Protein AF-A0A1L9QW11-F1 (afdb_monomer_lite)

Structure (mmCIF, N/CA/C/O backbone):
data_AF-A0A1L9QW11-F1
#
_entry.id   AF-A0A1L9QW11-F1
#
loop_
_atom_site.group_PDB
_atom_site.id
_atom_site.type_symbol
_atom_site.label_atom_id
_atom_site.label_alt_id
_atom_site.label_comp_id
_atom_site.label_asym_id
_atom_site.label_entity_id
_atom_site.label_seq_id
_atom_site.pdbx_PDB_ins_code
_atom_site.Cartn_x
_atom_site.Cartn_y
_atom_site.Cartn_z
_atom_site.occupancy
_atom_site.B_iso_or_equiv
_atom_site.auth_seq_id
_atom_site.auth_comp_id
_atom_site.auth_asym_id
_atom_site.auth_atom_id
_atom_site.pdbx_PDB_model_num
ATOM 1 N N . MET A 1 1 ? -23.879 6.840 6.042 1.00 43.19 1 MET A N 1
ATOM 2 C CA . MET A 1 1 ? -23.304 6.714 4.685 1.00 43.19 1 MET A CA 1
ATOM 3 C C . MET A 1 1 ? -21.948 6.009 4.759 1.00 43.19 1 MET A C 1
ATOM 5 O O . MET A 1 1 ? -20.916 6.659 4.704 1.00 43.19 1 MET A O 1
ATOM 9 N N . ARG A 1 2 ? -21.945 4.682 4.949 1.00 54.81 2 ARG A N 1
ATOM 10 C CA . ARG A 1 2 ? -20.755 3.826 4.788 1.00 54.81 2 ARG A CA 1
ATOM 11 C C . ARG A 1 2 ? -20.891 3.177 3.415 1.00 54.81 2 ARG A C 1
ATOM 13 O O . ARG A 1 2 ? -21.786 2.354 3.274 1.00 54.81 2 ARG A O 1
ATOM 20 N N . SER A 1 3 ? -20.185 3.648 2.388 1.00 67.00 3 SER A N 1
ATOM 21 C CA . SER A 1 3 ? -20.169 2.980 1.067 1.00 67.00 3 SER A CA 1
ATOM 22 C C . SER A 1 3 ? -19.104 3.537 0.123 1.00 67.00 3 SER A C 1
ATOM 24 O O . SER A 1 3 ? -18.561 2.780 -0.669 1.00 67.00 3 SER A O 1
ATOM 26 N N . GLU A 1 4 ? -18.771 4.830 0.193 1.00 80.50 4 GLU A N 1
ATOM 27 C CA . GLU A 1 4 ? -17.819 5.421 -0.764 1.00 80.50 4 GLU A CA 1
ATOM 28 C C . GLU A 1 4 ? -16.381 4.966 -0.490 1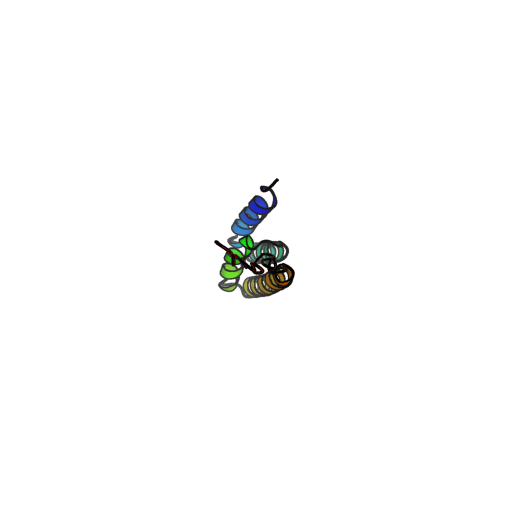.00 80.50 4 GLU A C 1
ATOM 30 O O . GLU A 1 4 ? -15.704 4.433 -1.362 1.00 80.50 4 GLU A O 1
ATOM 35 N N . THR A 1 5 ? -15.925 5.090 0.759 1.00 85.19 5 THR A N 1
ATOM 36 C CA . THR A 1 5 ? -14.562 4.700 1.143 1.00 85.19 5 THR A CA 1
ATOM 37 C C . THR A 1 5 ? -14.316 3.209 0.932 1.00 85.19 5 THR A C 1
ATOM 39 O O . THR A 1 5 ? -13.268 2.836 0.426 1.00 85.19 5 THR A O 1
ATOM 42 N N . GLU A 1 6 ? -15.285 2.351 1.252 1.00 86.19 6 GLU A N 1
ATOM 43 C CA . GLU A 1 6 ? -15.167 0.902 1.043 1.00 86.19 6 GLU A CA 1
ATOM 44 C C . GLU A 1 6 ? -15.059 0.547 -0.446 1.00 86.19 6 GLU A C 1
ATOM 46 O O . GLU A 1 6 ? -14.231 -0.284 -0.822 1.00 86.19 6 GLU A O 1
ATOM 51 N N . ARG A 1 7 ? -15.827 1.227 -1.311 1.00 89.69 7 ARG A N 1
ATOM 52 C CA . ARG A 1 7 ? -15.704 1.080 -2.769 1.00 89.69 7 ARG A CA 1
ATOM 53 C C . ARG A 1 7 ? -14.345 1.542 -3.274 1.00 89.69 7 ARG A C 1
ATOM 55 O O . ARG A 1 7 ? -13.732 0.829 -4.061 1.00 89.69 7 ARG A O 1
ATOM 62 N N . ILE A 1 8 ? -13.857 2.687 -2.796 1.00 91.19 8 ILE A N 1
ATOM 63 C CA . ILE A 1 8 ? -12.531 3.201 -3.162 1.00 91.19 8 ILE A CA 1
ATOM 64 C C . ILE A 1 8 ? -11.445 2.205 -2.744 1.00 91.19 8 ILE A C 1
ATOM 66 O O . ILE A 1 8 ? -10.583 1.875 -3.551 1.00 91.19 8 ILE A O 1
ATOM 70 N N . ILE A 1 9 ? -11.502 1.674 -1.520 1.00 92.50 9 ILE A N 1
ATOM 71 C CA . ILE A 1 9 ? -10.536 0.677 -1.036 1.00 92.50 9 ILE A CA 1
ATOM 72 C C . ILE A 1 9 ? -10.578 -0.582 -1.904 1.00 92.50 9 ILE A C 1
ATOM 74 O O . ILE A 1 9 ? -9.526 -1.105 -2.260 1.00 92.50 9 ILE A O 1
ATOM 78 N N . SER A 1 10 ? -11.769 -1.050 -2.283 1.00 92.38 10 SER A N 1
ATOM 79 C CA . SER A 1 10 ? -11.910 -2.211 -3.164 1.00 92.38 10 SER A CA 1
ATOM 80 C C . SER A 1 10 ? -11.324 -1.953 -4.557 1.00 92.38 10 SER A C 1
ATOM 82 O O . SER A 1 10 ? -10.546 -2.772 -5.044 1.00 92.38 10 SER A O 1
ATOM 84 N N . ALA A 1 11 ? -11.622 -0.801 -5.165 1.00 94.00 11 ALA A N 1
ATOM 85 C CA . ALA A 1 11 ? -11.104 -0.425 -6.479 1.00 94.00 11 ALA A CA 1
ATOM 86 C C . ALA A 1 11 ? -9.574 -0.262 -6.470 1.00 94.00 11 ALA A C 1
ATOM 88 O O . ALA A 1 11 ? -8.878 -0.818 -7.318 1.00 94.00 11 ALA A O 1
ATOM 89 N N . LEU A 1 12 ? -9.023 0.434 -5.472 1.00 94.00 12 LEU A N 1
ATOM 90 C CA . LEU A 1 12 ? -7.572 0.555 -5.300 1.00 94.00 12 LEU A CA 1
ATOM 91 C C . LEU A 1 12 ? -6.921 -0.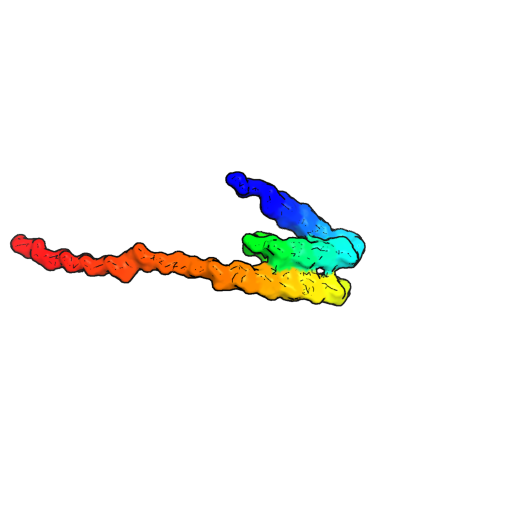800 -4.988 1.00 94.00 12 LEU A C 1
ATOM 93 O O . LEU A 1 12 ? -5.812 -1.077 -5.437 1.00 94.00 12 LEU A O 1
ATOM 97 N N . GLY A 1 13 ? -7.623 -1.675 -4.267 1.00 92.12 13 GLY A N 1
ATOM 98 C CA . GLY A 1 13 ? -7.217 -3.056 -4.042 1.00 92.12 13 GLY A CA 1
ATOM 99 C C . GLY A 1 13 ? -7.082 -3.848 -5.343 1.0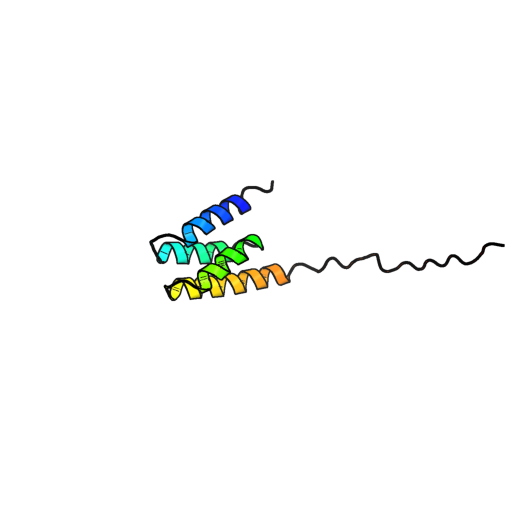0 92.12 13 GLY A C 1
ATOM 100 O O . GLY A 1 13 ? -6.128 -4.607 -5.488 1.00 92.12 13 GLY A O 1
ATOM 101 N N . GLN A 1 14 ? -7.960 -3.638 -6.324 1.00 94.06 14 GLN A N 1
ATOM 102 C CA . GLN A 1 14 ? -7.810 -4.240 -7.654 1.00 94.06 14 GLN A CA 1
ATOM 103 C C . GLN A 1 14 ? -6.609 -3.653 -8.408 1.00 94.06 14 GLN A C 1
ATOM 105 O O . GLN A 1 14 ? -5.791 -4.404 -8.934 1.00 94.06 14 GLN A O 1
ATO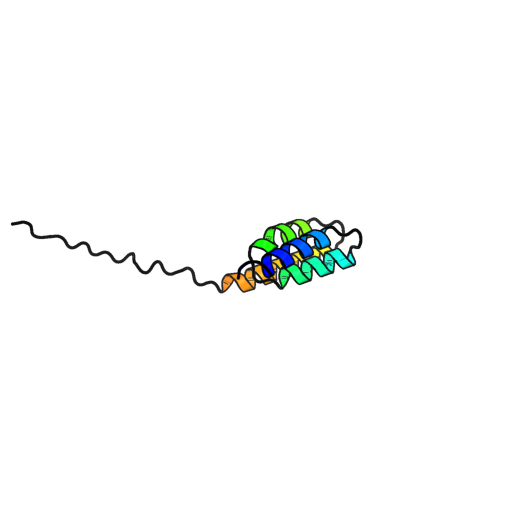M 110 N N . LEU A 1 15 ? -6.438 -2.326 -8.385 1.00 94.50 15 LEU A N 1
ATOM 111 C CA . LEU A 1 15 ? -5.301 -1.654 -9.031 1.00 94.50 15 LEU A CA 1
ATOM 112 C C . LEU A 1 15 ? -3.947 -2.038 -8.414 1.00 94.50 15 LEU A C 1
ATOM 114 O O . LEU A 1 15 ? -2.928 -2.019 -9.099 1.00 94.50 15 LEU A O 1
ATOM 118 N N . SER A 1 16 ? -3.926 -2.470 -7.149 1.00 91.94 16 SER A N 1
ATOM 119 C CA . SER A 1 16 ? -2.723 -3.023 -6.512 1.00 91.94 16 SER A CA 1
ATOM 120 C C . SER A 1 16 ? -2.196 -4.304 -7.160 1.00 91.94 16 SER A C 1
ATOM 122 O O . SER A 1 16 ? -1.098 -4.740 -6.827 1.00 91.94 16 SER A O 1
ATOM 124 N N . GLN A 1 17 ? -2.965 -4.918 -8.059 1.00 91.94 17 GLN A N 1
ATOM 125 C CA . GLN A 1 17 ? -2.612 -6.141 -8.782 1.00 91.94 17 GLN A CA 1
ATOM 126 C C . GLN A 1 17 ? -2.505 -5.914 -10.293 1.00 91.94 17 GLN A C 1
ATOM 128 O O . GLN A 1 17 ? -2.416 -6.876 -11.052 1.00 91.94 17 GLN A O 1
ATOM 133 N N . ASP A 1 18 ? -2.515 -4.656 -10.734 1.00 95.94 18 ASP A N 1
ATOM 134 C CA . ASP A 1 18 ? -2.416 -4.317 -12.146 1.00 95.94 18 ASP A CA 1
ATOM 135 C C . ASP A 1 18 ? -1.089 -4.801 -12.758 1.00 95.94 18 ASP A C 1
ATOM 137 O O . ASP A 1 18 ? -0.047 -4.878 -12.092 1.00 95.94 18 ASP A O 1
ATOM 141 N N . ALA A 1 19 ? -1.115 -5.116 -14.052 1.00 94.56 19 ALA A N 1
ATOM 142 C CA . ALA A 1 19 ? 0.075 -5.538 -14.784 1.00 94.56 19 ALA A CA 1
ATOM 143 C C . ALA A 1 19 ? 1.162 -4.448 -14.775 1.00 94.56 19 ALA A C 1
ATOM 145 O O . ALA A 1 19 ? 2.355 -4.754 -14.688 1.00 94.56 19 ALA A O 1
ATOM 146 N N . SER A 1 20 ? 0.755 -3.177 -14.810 1.00 96.56 20 SER A N 1
ATOM 147 C CA . SER A 1 20 ? 1.659 -2.039 -14.786 1.00 96.56 20 SER A CA 1
ATOM 148 C C . SER A 1 20 ? 2.177 -1.766 -13.369 1.00 96.56 20 SER A C 1
ATOM 150 O O . SER A 1 20 ? 1.397 -1.448 -12.467 1.00 96.56 20 SER A O 1
ATOM 152 N N . PRO A 1 21 ? 3.502 -1.810 -13.143 1.00 94.12 21 PRO A N 1
ATOM 153 C CA . PRO A 1 21 ? 4.072 -1.525 -11.829 1.00 94.12 21 PRO A CA 1
ATOM 154 C C . PRO A 1 21 ? 3.817 -0.089 -11.360 1.00 94.12 21 PRO A C 1
ATOM 156 O O . PRO A 1 21 ? 3.642 0.129 -10.165 1.00 94.12 21 PRO A O 1
ATOM 159 N N . LEU A 1 22 ? 3.712 0.864 -12.291 1.00 95.50 22 LEU A N 1
ATOM 160 C CA . LEU A 1 22 ? 3.372 2.257 -11.984 1.00 95.50 22 LEU A CA 1
ATOM 161 C C . LEU A 1 22 ? 1.951 2.381 -11.418 1.00 95.50 22 LEU A C 1
ATOM 163 O O . LEU A 1 22 ? 1.707 3.157 -10.497 1.00 95.50 22 LEU A O 1
ATOM 167 N N . VAL A 1 23 ? 1.007 1.589 -11.940 1.00 96.19 23 VAL A N 1
ATOM 168 C CA . VAL A 1 23 ? -0.377 1.570 -11.444 1.00 96.19 23 VAL A CA 1
ATOM 169 C C . VAL A 1 23 ? -0.431 0.949 -10.050 1.00 96.19 23 VAL A C 1
ATOM 171 O O . VAL A 1 23 ? -1.082 1.504 -9.162 1.00 96.19 23 VAL A O 1
ATOM 174 N N . ARG A 1 24 ? 0.312 -0.141 -9.816 1.00 95.94 24 ARG A N 1
ATOM 175 C CA . ARG A 1 24 ? 0.413 -0.755 -8.482 1.00 95.94 24 ARG A CA 1
ATOM 176 C C . ARG A 1 24 ? 1.008 0.203 -7.449 1.00 95.94 24 ARG A C 1
ATOM 178 O O . ARG A 1 24 ? 0.494 0.299 -6.336 1.00 95.94 24 ARG A O 1
ATOM 185 N N . GLU A 1 25 ? 2.055 0.941 -7.814 1.00 96.31 25 GLU A N 1
ATOM 186 C CA . GLU A 1 25 ? 2.683 1.956 -6.958 1.00 96.31 25 GLU A CA 1
ATOM 187 C C . GLU A 1 25 ? 1.706 3.090 -6.600 1.00 96.31 25 GLU A C 1
ATOM 189 O O . GLU A 1 25 ? 1.549 3.442 -5.423 1.00 96.31 25 GLU A O 1
ATOM 194 N N . ALA A 1 26 ? 0.997 3.624 -7.599 1.00 95.69 26 ALA A N 1
ATOM 195 C CA . ALA A 1 26 ? -0.018 4.653 -7.392 1.00 95.69 26 ALA A CA 1
ATOM 196 C C . ALA A 1 26 ? -1.148 4.153 -6.476 1.00 95.69 26 ALA A C 1
ATOM 198 O O . ALA A 1 26 ? -1.579 4.872 -5.571 1.00 95.69 26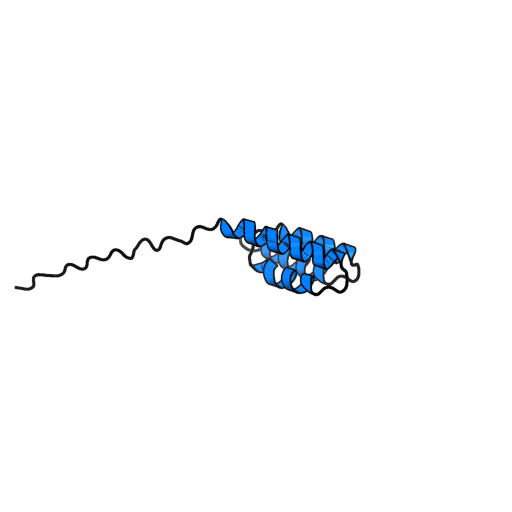 ALA A O 1
ATOM 199 N N . ALA A 1 27 ? -1.575 2.898 -6.649 1.00 95.69 27 ALA A N 1
ATOM 200 C CA . ALA A 1 27 ? -2.577 2.269 -5.797 1.00 95.69 27 ALA A CA 1
ATOM 201 C C . ALA A 1 27 ? -2.114 2.165 -4.334 1.00 95.69 27 ALA A C 1
ATOM 203 O O . ALA A 1 27 ? -2.880 2.510 -3.435 1.00 95.69 27 ALA A O 1
ATOM 204 N N . MET A 1 28 ? -0.861 1.761 -4.077 1.00 95.94 28 MET A N 1
ATOM 205 C CA . MET A 1 28 ? -0.296 1.724 -2.716 1.00 95.94 28 MET A CA 1
ATOM 206 C C . MET A 1 28 ? -0.286 3.106 -2.061 1.00 95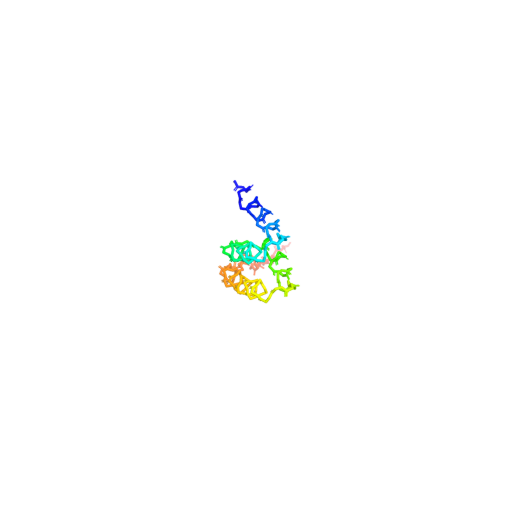.94 28 MET A C 1
ATOM 208 O O . MET A 1 28 ? -0.684 3.253 -0.905 1.00 95.94 28 MET A O 1
ATOM 212 N N . THR A 1 29 ? 0.129 4.126 -2.809 1.00 94.06 29 THR A N 1
ATOM 213 C CA . THR A 1 29 ? 0.190 5.510 -2.320 1.00 94.06 29 THR A CA 1
ATOM 214 C C . THR A 1 29 ? -1.203 6.045 -1.976 1.00 94.06 29 THR A C 1
ATOM 216 O O . THR A 1 29 ? -1.409 6.631 -0.908 1.00 94.06 29 THR A O 1
ATOM 219 N N . ALA A 1 30 ? -2.185 5.791 -2.845 1.00 93.94 30 ALA A N 1
ATOM 220 C CA . ALA A 1 30 ? -3.573 6.175 -2.613 1.00 93.94 30 ALA A CA 1
ATOM 221 C C . ALA A 1 30 ? -4.169 5.445 -1.398 1.00 93.94 30 ALA A C 1
ATOM 223 O O . ALA A 1 30 ? -4.783 6.085 -0.545 1.00 93.94 30 ALA A O 1
ATOM 224 N N . LEU A 1 31 ? -3.930 4.134 -1.267 1.00 92.44 31 LEU A N 1
ATOM 225 C CA . LEU A 1 31 ? -4.362 3.342 -0.110 1.00 92.44 31 LEU A CA 1
ATOM 226 C C . LEU A 1 31 ? -3.769 3.870 1.203 1.00 92.44 31 LEU A C 1
ATOM 228 O O . LEU A 1 31 ? -4.490 3.963 2.192 1.00 92.44 31 LEU A O 1
ATOM 232 N N . GLY A 1 32 ? -2.496 4.276 1.214 1.00 91.00 32 GLY A N 1
ATOM 233 C CA . GLY A 1 32 ? -1.848 4.874 2.388 1.00 91.00 32 GLY A CA 1
ATOM 234 C C . GLY A 1 32 ? -2.438 6.213 2.830 1.00 91.00 32 GLY A C 1
ATOM 235 O O . GLY A 1 32 ? -2.374 6.557 4.008 1.00 91.00 32 GLY A O 1
ATOM 236 N N . SER A 1 33 ? -3.052 6.949 1.901 1.00 90.12 33 SER A N 1
ATOM 237 C CA . SER A 1 33 ? -3.710 8.229 2.187 1.00 90.12 33 SER A CA 1
ATOM 238 C C . SER A 1 33 ? -5.099 8.057 2.819 1.00 90.12 33 SER A C 1
ATOM 240 O O . SER A 1 33 ? -5.668 9.016 3.348 1.00 90.12 33 SER A O 1
ATOM 242 N N . ILE A 1 34 ? -5.665 6.845 2.787 1.00 88.56 34 ILE A N 1
ATOM 243 C CA . ILE A 1 34 ? -6.978 6.543 3.362 1.00 88.56 34 ILE A CA 1
ATOM 244 C C . ILE A 1 34 ? -6.820 6.187 4.843 1.00 88.56 34 ILE A C 1
ATOM 246 O O . ILE A 1 34 ? -6.144 5.231 5.213 1.00 88.56 34 ILE A O 1
ATOM 250 N N . ARG A 1 35 ? -7.528 6.917 5.710 1.00 82.88 35 ARG A N 1
ATOM 251 C CA . ARG A 1 35 ? -7.554 6.680 7.164 1.00 82.88 35 ARG A CA 1
ATOM 252 C C . ARG A 1 35 ? -8.514 5.541 7.537 1.00 82.88 35 ARG A C 1
ATOM 254 O O . ARG A 1 35 ? -9.536 5.781 8.175 1.00 82.88 35 ARG A O 1
ATOM 261 N N . SER A 1 36 ? -8.223 4.318 7.096 1.00 85.44 36 SER A N 1
ATOM 262 C CA . SER A 1 36 ? -9.035 3.129 7.399 1.00 85.44 36 SER A CA 1
ATOM 263 C C . SER A 1 36 ? -8.172 1.887 7.593 1.00 85.44 36 SER A C 1
ATOM 265 O O . SER A 1 36 ? -7.328 1.591 6.755 1.00 85.44 36 SER A O 1
ATOM 267 N N . ASP A 1 37 ? -8.451 1.094 8.630 1.00 85.25 37 ASP A N 1
ATOM 268 C CA . ASP A 1 37 ? -7.827 -0.219 8.862 1.00 85.25 37 ASP A CA 1
ATOM 269 C C . ASP A 1 37 ? -8.001 -1.192 7.691 1.00 85.25 37 ASP A C 1
ATOM 271 O O . ASP A 1 37 ? -7.193 -2.100 7.495 1.00 85.25 37 ASP A O 1
ATOM 275 N N . GLN A 1 38 ? -9.042 -0.999 6.879 1.00 88.31 38 GLN A N 1
ATOM 276 C CA . GLN A 1 38 ? -9.330 -1.875 5.746 1.00 88.31 38 GLN A CA 1
ATOM 277 C C . GLN A 1 38 ? -8.255 -1.815 4.651 1.00 88.31 38 GLN A C 1
ATOM 279 O O . GLN A 1 38 ? -8.207 -2.719 3.819 1.00 88.31 38 GLN A O 1
ATOM 284 N N . VAL A 1 39 ? -7.370 -0.808 4.649 1.00 91.31 39 VAL A N 1
ATOM 285 C CA . VAL A 1 39 ? -6.260 -0.727 3.679 1.00 91.31 39 VAL A CA 1
ATOM 286 C C . VAL A 1 39 ? -5.052 -1.579 4.068 1.00 91.31 39 VAL A C 1
ATOM 288 O O . VAL A 1 39 ? -4.278 -1.979 3.199 1.00 91.31 39 VAL A O 1
ATOM 291 N N . LEU A 1 40 ? -4.902 -1.910 5.355 1.00 90.75 40 LEU A N 1
ATOM 292 C CA . LEU A 1 40 ? -3.757 -2.650 5.889 1.00 90.75 40 LEU A CA 1
ATOM 293 C C . LEU A 1 40 ? -3.459 -3.976 5.164 1.00 90.75 40 LEU A C 1
ATOM 295 O O . LEU A 1 40 ? -2.289 -4.187 4.834 1.00 90.75 40 LEU A O 1
ATOM 299 N N . PRO A 1 41 ? -4.436 -4.863 4.871 1.00 91.81 41 PRO A N 1
ATOM 300 C CA . PRO A 1 41 ? -4.144 -6.110 4.159 1.00 91.81 41 PRO A CA 1
ATOM 301 C C . PRO A 1 41 ? -3.609 -5.876 2.738 1.00 91.81 41 PRO A C 1
ATOM 303 O O . PRO A 1 41 ? -2.734 -6.613 2.283 1.00 91.81 41 PRO A O 1
ATOM 306 N N . TYR A 1 42 ? -4.078 -4.833 2.047 1.00 92.88 42 TYR A N 1
ATOM 307 C CA . TYR A 1 42 ? -3.598 -4.495 0.704 1.00 92.88 42 TYR A CA 1
ATOM 308 C C . TYR A 1 42 ? -2.160 -3.976 0.741 1.00 92.88 42 TYR A C 1
ATOM 310 O O . TYR A 1 42 ? -1.318 -4.428 -0.034 1.00 92.88 42 TYR A O 1
ATOM 318 N N . LEU A 1 43 ? -1.849 -3.092 1.692 1.00 92.94 43 LEU A N 1
ATOM 319 C CA . LEU A 1 43 ? -0.496 -2.564 1.848 1.00 92.94 43 LEU A CA 1
ATOM 320 C C . LEU A 1 43 ? 0.504 -3.648 2.288 1.00 92.94 43 LEU A C 1
ATOM 322 O O . LEU A 1 43 ? 1.628 -3.686 1.795 1.00 92.94 43 LEU A O 1
ATOM 326 N N . GLN A 1 44 ? 0.101 -4.581 3.159 1.00 93.06 44 GLN A N 1
ATOM 327 C CA . GLN A 1 44 ? 0.942 -5.728 3.536 1.00 93.06 44 GLN A CA 1
ATOM 328 C C . GLN A 1 44 ? 1.264 -6.633 2.342 1.00 93.06 44 GLN A C 1
ATOM 330 O O . GLN A 1 44 ? 2.384 -7.135 2.231 1.00 93.06 44 GLN A O 1
ATOM 335 N N . ARG A 1 45 ? 0.315 -6.817 1.416 1.00 92.50 45 ARG A N 1
ATOM 336 C CA . ARG A 1 45 ? 0.584 -7.524 0.159 1.00 92.50 45 ARG A CA 1
ATOM 337 C C . ARG A 1 45 ? 1.600 -6.762 -0.697 1.00 92.50 45 ARG A C 1
ATOM 339 O O . ARG A 1 45 ? 2.528 -7.388 -1.198 1.00 92.50 45 ARG A O 1
ATOM 346 N N . GLY A 1 46 ? 1.478 -5.437 -0.801 1.00 92.38 46 GLY A N 1
ATOM 347 C CA . GLY A 1 46 ? 2.413 -4.590 -1.554 1.00 92.38 46 GLY A CA 1
ATOM 348 C C . GLY A 1 46 ? 3.868 -4.660 -1.069 1.00 92.38 46 GLY A C 1
ATOM 349 O O . GLY A 1 46 ? 4.788 -4.523 -1.870 1.00 92.38 46 GLY A O 1
ATOM 350 N N . LEU A 1 47 ? 4.106 -4.966 0.212 1.00 94.31 47 LEU A N 1
ATOM 351 C CA . LEU A 1 47 ? 5.461 -5.211 0.737 1.00 94.31 47 LEU A CA 1
ATOM 352 C C . LEU A 1 47 ? 6.158 -6.426 0.109 1.00 94.31 47 LEU A C 1
ATOM 354 O O . LEU A 1 47 ? 7.384 -6.516 0.148 1.00 94.31 47 LEU A O 1
ATOM 358 N N . ASN A 1 48 ? 5.387 -7.353 -0.457 1.00 94.62 48 ASN A N 1
ATOM 359 C CA . ASN A 1 48 ? 5.886 -8.558 -1.109 1.00 94.62 48 ASN A CA 1
ATOM 360 C C . ASN A 1 48 ? 5.888 -8.434 -2.644 1.00 94.62 48 ASN A C 1
ATOM 362 O O . ASN A 1 48 ? 6.069 -9.436 -3.332 1.00 94.62 48 ASN A O 1
ATOM 366 N N . ASP A 1 49 ? 5.684 -7.231 -3.197 1.00 95.38 49 ASP A N 1
ATOM 367 C CA . ASP A 1 49 ? 5.711 -7.025 -4.648 1.00 95.38 49 ASP A CA 1
ATOM 368 C C . ASP A 1 49 ? 7.109 -7.302 -5.230 1.00 95.38 49 ASP A C 1
ATOM 370 O O . ASP A 1 49 ? 8.153 -7.060 -4.607 1.00 95.38 49 ASP A O 1
ATOM 374 N N . ALA A 1 50 ? 7.137 -7.802 -6.464 1.00 94.31 50 ALA A N 1
ATOM 375 C CA . ALA A 1 50 ? 8.377 -8.050 -7.187 1.00 94.31 50 ALA A CA 1
ATOM 376 C C . ALA A 1 50 ? 9.152 -6.745 -7.452 1.00 94.31 50 ALA A C 1
ATOM 378 O O . ALA A 1 50 ? 10.385 -6.744 -7.457 1.00 94.31 50 ALA A O 1
ATOM 379 N N . VAL A 1 51 ? 8.445 -5.625 -7.623 1.00 96.31 51 VAL A N 1
ATOM 380 C CA . VAL A 1 51 ? 9.026 -4.326 -7.967 1.00 96.31 51 VAL A CA 1
ATOM 381 C C . VAL A 1 51 ? 9.404 -3.541 -6.715 1.00 96.31 51 VAL A C 1
ATOM 383 O O . VAL A 1 51 ? 8.631 -3.398 -5.768 1.00 96.31 51 VAL A O 1
ATOM 386 N N . ALA A 1 52 ? 10.632 -3.017 -6.703 1.00 95.38 52 ALA A N 1
ATOM 387 C CA . ALA A 1 52 ? 11.192 -2.312 -5.553 1.00 95.38 52 ALA A CA 1
ATOM 388 C C . ALA A 1 52 ? 10.409 -1.044 -5.184 1.00 95.38 52 ALA A C 1
ATOM 390 O O . ALA A 1 52 ? 10.213 -0.781 -3.998 1.00 95.38 52 ALA A O 1
ATOM 391 N N . ASP A 1 53 ? 9.942 -0.283 -6.172 1.00 94.62 53 ASP A N 1
ATOM 392 C CA . ASP A 1 53 ? 9.240 0.980 -5.928 1.00 94.62 53 ASP A CA 1
ATOM 393 C C . ASP A 1 53 ? 7.839 0.757 -5.349 1.00 94.62 53 ASP A C 1
ATOM 395 O O . ASP A 1 53 ? 7.461 1.427 -4.389 1.00 94.62 53 ASP A O 1
ATOM 399 N N . VAL A 1 54 ? 7.140 -0.299 -5.781 1.00 94.81 54 VAL A N 1
ATOM 400 C CA . VAL A 1 54 ? 5.869 -0.721 -5.168 1.00 94.81 54 VAL A CA 1
ATOM 401 C C . VAL A 1 54 ? 6.068 -1.107 -3.697 1.00 94.81 54 VAL A C 1
ATOM 403 O O . VAL A 1 54 ? 5.299 -0.674 -2.838 1.00 94.81 54 VAL A O 1
ATOM 406 N N . LYS A 1 55 ? 7.142 -1.842 -3.367 1.00 96.50 55 LYS A N 1
ATOM 407 C CA . LYS A 1 55 ? 7.479 -2.180 -1.970 1.00 96.50 55 LYS A CA 1
ATOM 408 C C . LYS A 1 55 ? 7.752 -0.946 -1.116 1.00 96.50 55 LYS A C 1
ATOM 410 O O . LYS A 1 55 ? 7.294 -0.873 0.026 1.00 96.50 55 LYS A O 1
ATOM 415 N N . LYS A 1 56 ? 8.492 0.030 -1.654 1.00 95.81 56 LYS A N 1
ATOM 416 C CA . LYS A 1 56 ? 8.750 1.305 -0.966 1.00 95.81 56 LYS A CA 1
ATOM 417 C C . LYS A 1 56 ? 7.445 2.058 -0.718 1.00 95.81 56 LYS A C 1
ATOM 419 O O . LYS A 1 56 ? 7.204 2.462 0.417 1.00 95.81 56 LYS A O 1
ATOM 424 N N . ALA A 1 57 ? 6.592 2.184 -1.736 1.00 95.31 57 ALA A N 1
ATOM 425 C CA . ALA A 1 57 ? 5.294 2.841 -1.618 1.00 95.31 57 ALA A CA 1
ATOM 426 C C . ALA A 1 57 ? 4.413 2.165 -0.556 1.00 95.31 57 ALA A C 1
ATOM 428 O O . ALA A 1 57 ? 3.869 2.844 0.313 1.00 95.31 57 ALA A O 1
ATOM 429 N N . ALA A 1 58 ? 4.347 0.831 -0.548 1.00 94.94 58 ALA A N 1
ATOM 430 C CA . ALA A 1 58 ? 3.610 0.061 0.452 1.00 94.94 58 ALA A CA 1
ATOM 431 C C . ALA A 1 58 ? 4.141 0.267 1.885 1.00 94.94 58 ALA A C 1
ATOM 433 O O . ALA A 1 58 ? 3.361 0.429 2.825 1.00 94.94 58 ALA A O 1
ATOM 434 N N . SER A 1 59 ? 5.465 0.307 2.060 1.00 94.94 59 SER A N 1
ATOM 435 C CA . SER A 1 59 ? 6.104 0.559 3.360 1.00 94.94 59 SER A CA 1
ATOM 436 C C . SER A 1 59 ? 5.801 1.963 3.891 1.00 94.94 59 SER A C 1
ATOM 438 O O . SER A 1 59 ? 5.386 2.123 5.043 1.00 94.94 59 SER A O 1
ATOM 440 N N . LEU A 1 60 ? 5.922 2.982 3.033 1.00 93.44 60 LEU A N 1
ATOM 441 C CA . LEU A 1 60 ? 5.580 4.365 3.371 1.00 93.44 60 LEU A CA 1
ATOM 442 C C . LEU A 1 60 ? 4.092 4.508 3.708 1.00 93.44 60 LEU A C 1
ATOM 444 O O . LEU A 1 60 ? 3.741 5.137 4.706 1.00 93.44 60 LEU A O 1
ATOM 448 N N . ALA A 1 61 ? 3.221 3.882 2.919 1.00 92.94 61 ALA A N 1
ATOM 449 C CA . ALA A 1 61 ? 1.782 3.873 3.142 1.00 92.94 61 ALA A CA 1
ATOM 450 C C . ALA A 1 61 ? 1.407 3.234 4.491 1.00 92.94 61 ALA A C 1
ATOM 452 O O . ALA A 1 61 ? 0.569 3.771 5.214 1.00 92.94 61 ALA A O 1
ATOM 453 N N . LEU A 1 62 ? 2.058 2.131 4.884 1.00 90.31 62 LEU A N 1
ATOM 454 C CA . LEU A 1 62 ? 1.841 1.504 6.194 1.00 90.31 62 LEU A CA 1
ATOM 455 C C . LEU A 1 62 ? 2.275 2.403 7.349 1.00 90.31 62 LEU A C 1
ATOM 457 O O . LEU A 1 62 ? 1.597 2.451 8.377 1.00 90.31 62 LEU A O 1
ATOM 461 N N . GLN A 1 63 ? 3.395 3.111 7.200 1.00 89.06 63 GLN A N 1
ATOM 462 C CA . GLN A 1 63 ? 3.843 4.067 8.207 1.00 89.06 63 GLN A CA 1
ATOM 463 C C . GLN A 1 63 ? 2.825 5.205 8.370 1.00 89.06 63 GLN A C 1
ATOM 465 O O . GLN A 1 63 ? 2.454 5.533 9.496 1.00 89.06 63 GLN A O 1
ATOM 470 N N . GLN A 1 64 ? 2.311 5.747 7.263 1.00 86.12 64 GLN A N 1
ATOM 471 C CA . GLN A 1 64 ? 1.284 6.793 7.279 1.00 86.12 64 GLN A CA 1
ATOM 472 C C . GLN A 1 64 ? -0.020 6.313 7.923 1.00 86.12 64 GLN A C 1
ATOM 474 O O . GLN A 1 64 ? -0.537 6.979 8.823 1.00 86.12 64 GLN A O 1
ATOM 479 N N . ALA A 1 65 ? -0.509 5.128 7.545 1.00 83.12 65 ALA A N 1
ATOM 480 C CA . ALA A 1 65 ? -1.707 4.542 8.138 1.00 83.12 65 ALA A CA 1
ATOM 481 C C . ALA A 1 65 ? -1.573 4.437 9.670 1.00 83.12 65 ALA A C 1
ATOM 483 O O . ALA A 1 65 ? -2.436 4.922 10.402 1.00 83.12 65 ALA A O 1
ATOM 484 N N . ARG A 1 66 ? -0.433 3.942 10.173 1.00 79.25 66 ARG A N 1
ATOM 485 C CA . ARG A 1 66 ? -0.158 3.844 11.620 1.00 79.25 66 ARG A CA 1
ATOM 486 C C . ARG A 1 66 ? -0.124 5.199 12.327 1.00 79.25 66 ARG A C 1
ATOM 488 O O . ARG A 1 66 ? -0.689 5.326 13.412 1.00 79.25 66 ARG A O 1
ATOM 495 N N . LEU A 1 67 ? 0.504 6.211 11.723 1.00 74.56 67 LEU A N 1
ATOM 496 C CA . LEU A 1 67 ? 0.549 7.568 12.283 1.00 74.56 67 LEU A CA 1
ATOM 497 C C . LEU A 1 67 ? -0.856 8.169 12.416 1.00 74.56 67 LEU A C 1
ATOM 499 O O . LEU A 1 67 ? -1.161 8.807 13.421 1.00 74.56 67 LEU A O 1
ATOM 503 N N . THR A 1 68 ? -1.734 7.926 11.440 1.00 65.88 68 THR A N 1
ATOM 504 C CA . THR A 1 68 ? -3.118 8.425 11.494 1.00 65.88 68 THR A CA 1
ATOM 505 C C . THR A 1 68 ? -3.984 7.686 12.517 1.00 65.88 68 THR A C 1
ATOM 507 O O . THR A 1 68 ? -4.843 8.300 13.149 1.00 65.88 68 THR A O 1
ATOM 510 N N . GLN A 1 69 ? -3.738 6.393 12.736 1.00 62.28 69 GLN A N 1
ATOM 511 C CA . GLN A 1 69 ? -4.496 5.565 13.680 1.00 62.28 69 GLN A CA 1
ATOM 512 C C . GLN A 1 69 ? -4.074 5.757 15.134 1.00 62.28 69 GLN A C 1
ATOM 514 O O . GLN A 1 69 ? -4.912 5.663 16.034 1.00 62.28 69 GLN A O 1
ATOM 519 N N . SER A 1 70 ? -2.808 6.116 15.367 1.00 55.56 70 SER A N 1
ATOM 520 C CA . SER A 1 70 ? -2.287 6.446 16.697 1.00 55.56 70 SER A CA 1
ATOM 521 C C . SER A 1 70 ? -2.987 7.651 17.353 1.00 55.56 70 SER A C 1
ATOM 523 O O . SER A 1 70 ? -2.776 7.891 18.540 1.00 55.56 70 SER A O 1
ATOM 525 N N . SER A 1 71 ? -3.833 8.390 16.622 1.00 48.62 71 SER A N 1
ATOM 526 C CA . SER A 1 71 ? -4.651 9.487 17.154 1.00 48.62 71 SER A CA 1
ATOM 527 C C . SER A 1 71 ? -6.060 9.070 17.600 1.00 48.62 71 SER A C 1
ATOM 529 O O . SER A 1 71 ? -6.856 9.940 17.955 1.00 48.62 71 SER A O 1
ATOM 531 N N . SER A 1 72 ? -6.408 7.780 17.594 1.00 45.19 72 SER A N 1
ATOM 532 C CA . SER A 1 72 ? -7.655 7.339 18.226 1.00 45.19 72 SER A CA 1
ATOM 533 C C . SER A 1 72 ? -7.429 7.208 19.739 1.00 45.19 72 SER A C 1
ATOM 535 O O . SER A 1 72 ? -6.664 6.341 20.173 1.00 45.19 72 SER A O 1
ATOM 537 N N . PRO A 1 73 ? -8.032 8.072 20.583 1.00 44.47 73 PRO A N 1
ATOM 538 C CA . PRO A 1 73 ? -7.979 7.848 22.014 1.00 44.47 73 PRO A CA 1
ATOM 539 C C . PRO A 1 73 ? -8.677 6.514 22.268 1.00 44.47 73 PRO A C 1
ATOM 541 O O . PRO A 1 73 ? -9.835 6.336 21.885 1.00 44.47 73 PRO A O 1
ATOM 544 N N . LYS A 1 74 ? -7.971 5.577 22.918 1.00 54.97 74 LYS A N 1
ATOM 545 C CA . LYS A 1 74 ? -8.602 4.457 23.630 1.00 54.97 74 LYS A CA 1
ATOM 546 C C . LYS A 1 74 ? -9.848 5.044 24.296 1.00 54.97 74 LYS A C 1
ATOM 548 O O . LYS A 1 74 ? -9.667 6.005 25.055 1.00 54.97 74 LYS A O 1
ATOM 553 N N . PRO A 1 75 ? -11.077 4.566 24.019 1.00 53.62 75 PRO A N 1
ATOM 554 C CA . PRO A 1 75 ? -12.202 4.988 24.824 1.00 53.62 75 PRO A CA 1
ATOM 555 C C . PRO A 1 75 ? -11.810 4.620 26.248 1.00 53.62 75 PRO A C 1
ATOM 557 O O . PRO A 1 75 ? -11.664 3.443 26.578 1.00 53.62 75 PRO A O 1
ATOM 560 N N . ARG A 1 76 ? -11.504 5.645 27.052 1.00 52.41 76 ARG A N 1
ATOM 561 C CA . ARG A 1 76 ? -11.419 5.518 28.497 1.00 52.41 76 ARG A CA 1
ATOM 562 C C . ARG A 1 76 ? -12.725 4.836 28.847 1.00 52.41 76 ARG A C 1
ATOM 564 O O . ARG A 1 76 ? -13.782 5.435 28.656 1.00 52.41 76 ARG A O 1
ATOM 571 N N . SER A 1 77 ? -12.645 3.580 29.262 1.00 56.56 77 SER A N 1
ATOM 572 C CA . SER A 1 77 ? -13.714 2.858 29.925 1.00 56.56 77 SER A CA 1
ATOM 573 C C . SER A 1 77 ? -14.040 3.652 31.192 1.00 56.56 77 SER A C 1
ATOM 575 O O . SER A 1 77 ? -13.534 3.408 32.281 1.00 56.56 77 SER A O 1
ATOM 577 N N . LEU A 1 78 ? -14.827 4.706 30.987 1.00 54.47 78 LEU A N 1
ATOM 578 C CA . LEU A 1 78 ? -15.438 5.596 31.957 1.00 54.47 78 LEU A CA 1
ATOM 579 C C . LEU A 1 78 ? -16.627 4.849 32.561 1.00 54.47 78 LEU A C 1
ATOM 581 O O . LEU A 1 78 ? -17.770 5.233 32.346 1.00 54.47 78 LEU A O 1
ATOM 585 N N . TRP A 1 79 ? -16.352 3.743 33.254 1.00 57.91 79 TRP A N 1
ATOM 586 C CA . TRP A 1 79 ? -17.283 3.162 34.226 1.00 57.91 79 TRP A CA 1
ATOM 587 C C . TRP A 1 79 ? -16.645 2.184 35.225 1.00 57.91 79 TRP A C 1
ATOM 589 O O . TRP A 1 79 ? -17.363 1.718 36.105 1.00 57.91 79 TRP A O 1
ATOM 599 N N . GLU A 1 80 ? -15.327 1.935 35.219 1.00 57.53 80 GLU A N 1
ATOM 600 C CA . GLU A 1 80 ? -14.692 1.117 36.274 1.00 57.53 80 GLU A CA 1
ATOM 601 C C . GLU A 1 80 ? -14.491 1.928 37.573 1.00 57.53 80 GLU A C 1
ATOM 603 O O . GLU A 1 80 ? -13.401 2.065 38.119 1.00 57.53 80 GLU A O 1
ATOM 608 N N . ASN A 1 81 ? -15.563 2.564 38.032 1.00 57.97 81 ASN A N 1
ATOM 609 C CA . ASN A 1 81 ? -15.676 3.180 39.339 1.00 57.97 81 ASN A CA 1
ATOM 610 C C . ASN A 1 81 ? -17.052 2.798 39.882 1.00 57.97 81 ASN A C 1
ATOM 612 O O . ASN A 1 81 ? -17.994 3.590 39.882 1.00 57.97 81 ASN A O 1
ATOM 616 N N . ARG A 1 82 ? -17.181 1.527 40.269 1.00 57.50 82 ARG A N 1
ATOM 617 C CA . ARG A 1 82 ? -18.322 1.041 41.034 1.00 57.50 82 ARG A CA 1
ATOM 618 C C . ARG A 1 82 ? -17.887 0.877 42.491 1.00 57.50 82 ARG A C 1
ATOM 620 O O . ARG A 1 82 ? -17.345 -0.169 42.837 1.00 57.50 82 ARG A O 1
ATOM 627 N N . PRO A 1 83 ? -18.130 1.860 43.371 1.00 57.09 83 PRO A N 1
ATOM 628 C CA . PRO A 1 83 ? -18.213 1.577 44.788 1.00 57.09 83 PRO A CA 1
ATOM 629 C C . PRO A 1 83 ? -19.616 1.015 45.051 1.00 57.09 83 PRO A C 1
ATOM 631 O O . PRO A 1 83 ? -20.545 1.765 45.341 1.00 57.09 83 PRO A O 1
ATOM 634 N N . GLU A 1 84 ? -19.801 -0.302 44.933 1.00 57.78 84 GLU A N 1
ATOM 635 C CA . GLU A 1 84 ? -20.970 -0.960 45.533 1.00 57.78 84 GLU A CA 1
ATOM 636 C C . GLU A 1 84 ? -20.749 -1.068 47.045 1.00 57.78 84 GLU A C 1
ATOM 638 O O . GLU A 1 84 ? -20.446 -2.112 47.610 1.00 57.78 84 GLU A O 1
ATOM 643 N N . ASN A 1 85 ? -20.856 0.082 47.711 1.00 56.16 85 ASN A N 1
ATOM 644 C CA . ASN A 1 85 ? -21.044 0.143 49.148 1.00 56.16 85 ASN A CA 1
ATOM 645 C C . ASN A 1 85 ? -22.520 -0.183 49.421 1.00 56.16 85 ASN A C 1
ATOM 647 O O . ASN A 1 85 ? -23.377 0.696 49.406 1.00 56.16 85 ASN A O 1
ATOM 651 N N . GLY A 1 86 ? -22.806 -1.475 49.570 1.00 54.31 86 GLY A N 1
ATOM 652 C CA . GLY A 1 86 ? -24.099 -2.023 49.975 1.00 54.31 86 GLY A CA 1
ATOM 653 C C . GLY A 1 86 ? -24.016 -2.678 51.350 1.00 54.31 86 GLY A C 1
ATOM 654 O O . GLY A 1 86 ? -24.443 -3.815 51.520 1.00 54.31 86 GLY A O 1
ATOM 655 N N . GLY A 1 87 ? -23.410 -1.992 52.321 1.00 57.62 87 GLY A N 1
ATOM 656 C CA . GLY A 1 87 ? -23.660 -2.279 53.728 1.00 57.62 87 GLY A CA 1
ATOM 657 C C . GLY A 1 87 ? -25.068 -1.818 54.123 1.00 57.62 87 GLY A C 1
ATOM 658 O O . GLY A 1 87 ? -25.557 -0.821 53.600 1.00 57.62 87 GLY A O 1
ATOM 659 N N . MET A 1 88 ? -25.644 -2.516 55.106 1.00 49.53 88 MET A N 1
ATOM 660 C CA . MET A 1 88 ? -26.931 -2.282 55.787 1.00 49.53 88 MET A CA 1
ATOM 661 C C . MET A 1 88 ? -28.144 -3.043 55.225 1.00 49.53 88 MET A C 1
ATOM 663 O O . MET A 1 88 ? -29.027 -2.481 54.585 1.00 49.53 88 MET A O 1
ATOM 667 N N . GLY A 1 89 ? -28.225 -4.328 55.578 1.00 57.50 89 GLY A N 1
ATOM 668 C CA . GLY A 1 89 ? -29.497 -4.975 55.904 1.00 57.50 89 GLY A CA 1
ATOM 669 C C . GLY A 1 89 ? -29.552 -5.154 57.421 1.00 57.50 89 GLY A C 1
ATOM 670 O O . GLY A 1 89 ? -28.610 -5.707 57.988 1.00 57.50 89 GLY A O 1
ATOM 671 N N . GLN A 1 90 ? -30.585 -4.593 58.048 1.00 50.81 90 GLN A N 1
ATOM 672 C CA . GLN A 1 90 ? -30.888 -4.735 59.475 1.00 50.81 90 GLN A CA 1
ATOM 673 C C . GLN A 1 90 ? -31.517 -6.091 59.787 1.00 50.81 90 GLN A C 1
ATOM 675 O O . GLN A 1 90 ? -32.146 -6.658 58.865 1.00 50.81 90 GLN A O 1
#

Sequence (90 aa):
MRSETERIISALGQLSQDASPLVREAAMTALGSIRSDQVLPYLQRGLNDAVADVKKAASLALQQARLTQSSSPKPRSLWENRPENGGMGQ

InterPro domains:
  IPR011989 Armadillo-like helical [G3DSA:1.25.10.10] (1-77)
  IPR016024 Armadillo-type fold [SSF48371] (6-66)

Secondary structure (DSSP, 8-state):
--SHHHHHHHHHHHHTT-SSHHHHHHHHHHHHHS--GGGHHHHHHHTT-SSHHHHHHHHHHHHHHHHHHTTS-----TT-----------

Organism: NCBI:txid1925591

pLDDT: mean 81.21, std 17.39, range [43.19, 96.56]

Radius of gyration: 21.1 Å; chains: 1; bounding box: 42×18×74 Å

Foldseek 3Di:
DPDDLVVLLVVLLVQCPDPDVVSVLVSLQVLLVDQDPSSLVSLVVQCVDPDPSSNVSSVVSVVSNVVSVVPDPPPPPVPVDDPPPPDDDD